Protein AF-A0A4R1QRU7-F1 (afdb_monomer_lite)

pLDDT: mean 74.99, std 8.62, range [54.34, 85.88]

Secondary structure (DSSP, 8-state):
-HHHHHHHHHT-SSHHHHHHHHHHHHHHHHHHS-HHHHHHHHHHHHTSHHHHHHHHHHHHHHHHHHHHHHHHHHHHHTTTS-HHHHHHHH---HHHHHHHHHHTT-

Foldseek 3Di:
DLVVVLVVLVPDPPLVSSLVSLVVSLVCCVVPHDPVVSVVSVVVVVVDPSVVVVVVVVVVVVVVVLLVVLLVQLLVCVVPDDLVVSCVVSVHDSVVSVVSCVVVVD

Radius of gyration: 21.66 Å; chains: 1; bounding box: 32×30×58 Å

Structure (mmCIF, N/CA/C/O backbone):
data_AF-A0A4R1QRU7-F1
#
_entry.id   AF-A0A4R1QRU7-F1
#
loop_
_atom_site.group_PDB
_atom_site.id
_atom_site.type_symbol
_atom_site.label_atom_id
_atom_site.label_alt_id
_atom_site.label_comp_id
_atom_site.label_asym_id
_atom_site.label_entity_id
_atom_site.label_seq_id
_atom_site.pdbx_PDB_ins_code
_atom_site.Cartn_x
_atom_site.Cartn_y
_atom_site.Cartn_z
_atom_site.occupancy
_atom_site.B_iso_or_equiv
_atom_site.auth_seq_id
_atom_site.auth_comp_id
_atom_site.auth_asym_id
_atom_site.auth_atom_id
_atom_site.pdbx_PDB_model_num
ATOM 1 N N . MET A 1 1 ? -13.720 5.032 26.652 1.00 72.88 1 MET A N 1
ATOM 2 C CA . MET A 1 1 ? -14.613 4.146 25.861 1.00 72.88 1 MET A CA 1
ATOM 3 C C . MET A 1 1 ? -13.876 3.621 24.640 1.00 72.88 1 MET A C 1
ATOM 5 O O . MET A 1 1 ? -13.772 2.415 24.502 1.00 72.88 1 MET A O 1
ATOM 9 N N . ILE A 1 2 ? -13.291 4.503 23.828 1.00 73.12 2 ILE A N 1
ATOM 10 C CA . ILE A 1 2 ? -12.568 4.130 22.604 1.00 73.12 2 ILE A CA 1
ATOM 11 C C . ILE A 1 2 ? -11.309 3.310 22.850 1.00 73.12 2 ILE A C 1
ATOM 13 O O . ILE A 1 2 ? -11.075 2.374 22.102 1.00 73.12 2 ILE A O 1
ATOM 17 N N . GLU A 1 3 ? -10.552 3.577 23.915 1.00 72.56 3 GLU A N 1
ATOM 18 C CA . GLU A 1 3 ? -9.432 2.705 24.312 1.00 72.56 3 GLU A CA 1
ATOM 19 C C . GLU A 1 3 ? -9.854 1.245 24.448 1.00 72.56 3 GLU A C 1
ATOM 21 O O . GLU A 1 3 ? -9.254 0.380 23.824 1.00 72.56 3 GLU A O 1
ATOM 26 N N . LYS A 1 4 ? -10.952 0.982 25.168 1.00 80.19 4 LYS A N 1
ATOM 27 C CA . LYS A 1 4 ? -11.500 -0.372 25.314 1.00 80.19 4 LYS A CA 1
ATOM 28 C C . LYS A 1 4 ? -11.959 -0.948 23.976 1.00 80.19 4 LYS A C 1
ATOM 30 O O . LYS A 1 4 ? -11.773 -2.130 23.727 1.00 80.19 4 LYS A O 1
ATOM 35 N N . THR A 1 5 ? -12.542 -0.129 23.101 1.00 81.50 5 THR A N 1
ATOM 36 C CA . THR A 1 5 ? -12.933 -0.559 21.749 1.00 81.50 5 THR A CA 1
ATOM 37 C C . THR A 1 5 ? -11.715 -0.946 20.908 1.00 81.50 5 THR A C 1
ATOM 39 O O . THR A 1 5 ? -11.754 -1.940 20.190 1.00 81.50 5 THR A O 1
ATOM 42 N N . ILE A 1 6 ? -10.622 -0.192 21.021 1.00 76.12 6 ILE A N 1
ATOM 43 C CA . ILE A 1 6 ? -9.355 -0.474 20.343 1.00 76.12 6 ILE A CA 1
ATOM 44 C C . ILE A 1 6 ? -8.701 -1.729 20.928 1.00 76.12 6 ILE A C 1
ATOM 46 O O . ILE A 1 6 ? -8.215 -2.556 20.167 1.00 76.12 6 ILE A O 1
ATOM 50 N N . GLU A 1 7 ? -8.704 -1.906 22.251 1.00 80.19 7 GLU A N 1
ATOM 51 C CA . GLU A 1 7 ? -8.225 -3.133 22.903 1.00 80.19 7 GLU A CA 1
ATOM 52 C C . GLU A 1 7 ? -9.010 -4.360 22.439 1.00 80.19 7 GLU A C 1
ATOM 54 O O . GLU A 1 7 ? -8.410 -5.357 22.060 1.00 80.19 7 GLU A O 1
ATOM 59 N N . LEU A 1 8 ? -10.337 -4.267 22.353 1.00 85.56 8 LEU A N 1
ATOM 60 C CA . LEU A 1 8 ? -11.167 -5.351 21.823 1.00 85.56 8 LEU A CA 1
ATOM 61 C C . LEU A 1 8 ? -10.883 -5.632 20.342 1.00 85.56 8 LEU A C 1
ATOM 63 O O . LEU A 1 8 ? -10.839 -6.788 19.933 1.00 85.56 8 LEU A O 1
ATOM 67 N N . ALA A 1 9 ? -10.646 -4.596 19.535 1.00 83.38 9 ALA A N 1
ATOM 68 C CA . ALA A 1 9 ? -10.259 -4.775 18.138 1.00 83.38 9 ALA A CA 1
ATOM 69 C C . ALA A 1 9 ? -8.888 -5.472 17.999 1.00 83.38 9 ALA A C 1
ATOM 71 O O . ALA A 1 9 ? -8.671 -6.216 17.043 1.00 83.38 9 ALA A O 1
ATOM 72 N N . LYS A 1 10 ? -7.977 -5.299 18.970 1.00 75.38 10 LYS A N 1
ATOM 73 C CA . LYS A 1 10 ? -6.672 -5.987 18.998 1.00 75.38 10 LYS A CA 1
ATOM 74 C C . LYS A 1 10 ? -6.773 -7.499 19.240 1.00 75.38 10 LYS A C 1
ATOM 76 O O . LYS A 1 10 ? -5.853 -8.222 18.878 1.00 75.38 10 LYS A O 1
ATOM 81 N N . GLU A 1 11 ? -7.887 -7.982 19.782 1.00 85.00 11 GLU A N 1
ATOM 82 C CA . GLU A 1 11 ? -8.134 -9.418 19.989 1.00 85.00 11 GLU A CA 1
ATOM 83 C C . GLU A 1 11 ? -8.637 -10.133 18.717 1.00 85.00 11 GLU A C 1
ATOM 85 O O . GLU A 1 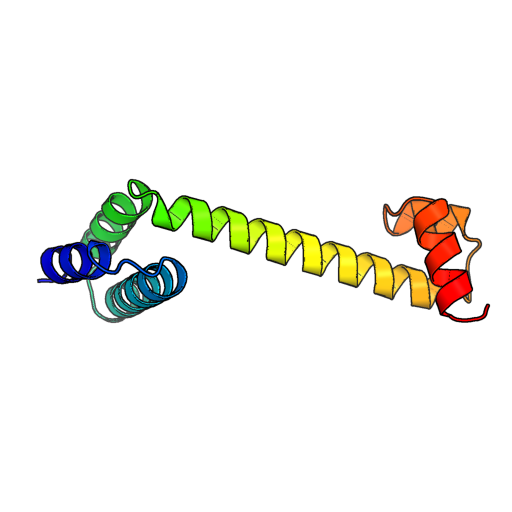11 ? -8.734 -11.364 18.677 1.00 85.00 11 GLU A O 1
ATOM 90 N N . ILE A 1 12 ? -8.964 -9.385 17.654 1.00 84.69 12 ILE A N 1
ATOM 91 C CA . ILE A 1 12 ? -9.352 -9.958 16.359 1.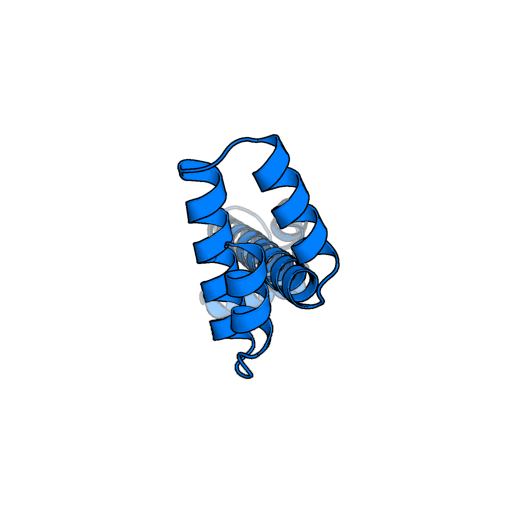00 84.69 12 ILE A CA 1
ATOM 92 C C . ILE A 1 12 ? -8.135 -10.664 15.746 1.00 84.69 12 ILE A C 1
ATOM 94 O O . ILE A 1 12 ? -7.116 -10.038 15.480 1.00 84.69 12 ILE A O 1
ATOM 98 N N . ARG A 1 13 ? -8.254 -11.978 15.513 1.00 75.94 13 ARG A N 1
ATOM 99 C CA . ARG A 1 13 ? -7.155 -12.810 14.984 1.00 75.94 13 ARG A CA 1
ATOM 100 C C . ARG A 1 13 ? -6.895 -12.606 13.496 1.00 75.94 13 ARG A C 1
ATOM 102 O O . ARG A 1 13 ? -5.767 -12.774 13.055 1.00 75.94 13 ARG A O 1
ATOM 109 N N . ASP A 1 14 ? -7.950 -12.332 12.733 1.00 83.88 14 ASP A N 1
ATOM 110 C CA . ASP A 1 14 ? -7.839 -12.066 11.303 1.00 83.88 14 ASP A CA 1
ATOM 111 C C . ASP A 1 14 ? -7.267 -10.662 11.099 1.00 83.88 14 ASP A C 1
ATOM 113 O O . ASP A 1 14 ? -7.936 -9.668 11.391 1.00 83.88 14 ASP A O 1
ATOM 117 N N . GLU A 1 15 ? -6.018 -10.587 10.642 1.00 71.31 15 GLU A N 1
ATOM 118 C CA . GLU A 1 15 ? -5.285 -9.325 10.505 1.00 71.31 15 GLU A CA 1
ATOM 119 C C . GLU A 1 15 ? -5.983 -8.321 9.563 1.00 71.31 15 GLU A C 1
ATOM 121 O O . GLU A 1 15 ? -6.116 -7.156 9.956 1.00 71.31 15 GLU A O 1
ATOM 126 N N . PRO A 1 16 ? -6.517 -8.717 8.386 1.00 75.44 16 PRO A N 1
ATOM 127 C CA . PRO A 1 16 ? -7.264 -7.801 7.521 1.00 75.44 16 PRO A CA 1
ATOM 128 C C . PRO A 1 16 ? -8.515 -7.221 8.196 1.00 75.44 16 PRO A C 1
ATOM 130 O O . PRO A 1 16 ? -8.760 -6.012 8.144 1.00 75.44 16 PRO A O 1
ATOM 133 N N . THR A 1 17 ? -9.300 -8.057 8.879 1.00 80.00 17 THR A N 1
ATOM 134 C CA . THR A 1 17 ? -10.506 -7.614 9.595 1.00 80.00 17 THR A CA 1
ATOM 135 C C . THR A 1 17 ? -10.151 -6.722 10.779 1.00 80.00 17 THR A C 1
ATOM 137 O O . THR A 1 17 ? -10.782 -5.683 10.985 1.00 80.00 17 THR A O 1
ATOM 140 N N . GLN A 1 18 ? -9.121 -7.090 11.542 1.00 80.00 18 GLN A N 1
ATOM 141 C CA . GLN A 1 18 ? -8.597 -6.286 12.643 1.00 80.00 18 GLN A CA 1
ATOM 142 C C . GLN A 1 18 ? -8.235 -4.878 12.167 1.00 80.00 18 GLN A C 1
ATOM 144 O O . GLN A 1 18 ? -8.639 -3.880 12.771 1.00 80.00 18 GLN A O 1
ATOM 149 N N . LEU A 1 19 ? -7.504 -4.802 11.058 1.00 72.75 19 LEU A N 1
ATOM 150 C CA . LEU A 1 19 ? -7.071 -3.552 10.461 1.00 72.75 19 LEU A CA 1
ATOM 151 C C . LEU A 1 19 ? -8.257 -2.701 9.995 1.00 72.75 19 LEU A C 1
ATOM 153 O O . LEU A 1 19 ? -8.319 -1.508 10.301 1.00 72.75 19 LEU A O 1
ATOM 157 N N . HIS A 1 20 ? -9.233 -3.316 9.326 1.00 78.81 20 HIS A N 1
ATOM 158 C CA . HIS A 1 20 ? -10.432 -2.630 8.847 1.00 78.81 20 HIS A CA 1
ATOM 159 C C . HIS A 1 20 ? -11.259 -2.031 9.996 1.00 78.81 20 HIS A C 1
ATOM 161 O O . HIS A 1 20 ? -11.688 -0.876 9.931 1.00 78.81 20 HIS A O 1
ATOM 167 N N . VAL A 1 21 ? -11.436 -2.783 11.086 1.00 84.38 21 VAL A N 1
ATOM 168 C CA . VAL A 1 21 ? -12.159 -2.318 12.279 1.00 84.38 21 VAL A CA 1
ATOM 169 C C . VAL A 1 21 ? -11.424 -1.152 12.945 1.00 84.38 21 VAL A C 1
ATOM 171 O O . VAL A 1 21 ? -12.048 -0.139 13.267 1.00 84.38 21 VAL A O 1
ATOM 174 N N . ILE A 1 22 ? -10.099 -1.239 13.100 1.00 79.06 22 ILE A N 1
ATOM 175 C CA . ILE A 1 22 ? -9.286 -0.158 13.680 1.00 79.06 22 ILE A CA 1
ATOM 176 C C . ILE A 1 22 ? -9.346 1.110 12.811 1.00 79.06 22 ILE A C 1
ATOM 178 O O . ILE A 1 22 ? -9.508 2.211 13.345 1.00 79.06 22 ILE A O 1
ATOM 182 N N . ALA A 1 23 ? -9.293 0.977 11.483 1.00 76.94 23 ALA A N 1
ATOM 183 C CA . ALA A 1 23 ? -9.445 2.095 10.550 1.00 76.94 23 ALA A CA 1
ATOM 184 C C . ALA A 1 23 ? -10.838 2.748 10.635 1.00 76.94 23 ALA A C 1
ATOM 186 O O . ALA A 1 23 ? -10.959 3.978 10.595 1.00 76.94 23 ALA A O 1
ATOM 187 N N . GLY A 1 24 ? -11.891 1.945 10.815 1.00 80.50 24 GLY A N 1
ATOM 188 C CA . GLY A 1 24 ? -13.251 2.432 11.049 1.00 80.50 24 GLY A CA 1
ATOM 189 C C . GLY A 1 24 ? -13.375 3.222 12.354 1.00 80.50 24 GLY A C 1
ATOM 190 O O . GLY A 1 24 ? -13.930 4.322 12.357 1.00 80.50 24 GLY A O 1
ATOM 191 N N . ILE A 1 25 ? -12.789 2.716 13.446 1.00 80.38 25 ILE A N 1
ATOM 192 C CA . ILE A 1 25 ? -12.751 3.405 14.748 1.00 80.38 25 ILE A CA 1
ATOM 193 C C . ILE A 1 25 ? -12.014 4.743 14.630 1.00 80.38 25 ILE A C 1
ATOM 195 O O . ILE A 1 25 ? -12.499 5.755 15.136 1.00 80.38 25 ILE A O 1
ATOM 199 N N . LEU A 1 26 ? -10.874 4.776 13.934 1.00 73.12 26 LEU A N 1
ATOM 200 C CA . LEU A 1 26 ? -10.118 6.005 13.679 1.00 73.12 26 LEU A CA 1
ATOM 201 C C . LEU A 1 26 ? -10.935 7.026 12.888 1.00 73.12 26 LEU A C 1
ATOM 203 O O . LEU A 1 26 ? -11.010 8.185 13.281 1.00 73.12 26 LEU A O 1
ATOM 207 N N . THR A 1 27 ? -11.577 6.587 11.806 1.00 78.19 27 THR A N 1
ATOM 208 C CA . THR A 1 27 ? -12.394 7.451 10.943 1.00 78.19 27 THR A CA 1
ATOM 209 C C . THR A 1 27 ? -13.594 8.027 11.695 1.00 78.19 27 THR A C 1
ATOM 211 O O . THR A 1 27 ? -13.954 9.187 11.503 1.00 78.19 27 THR A O 1
ATOM 214 N N . ALA A 1 28 ? 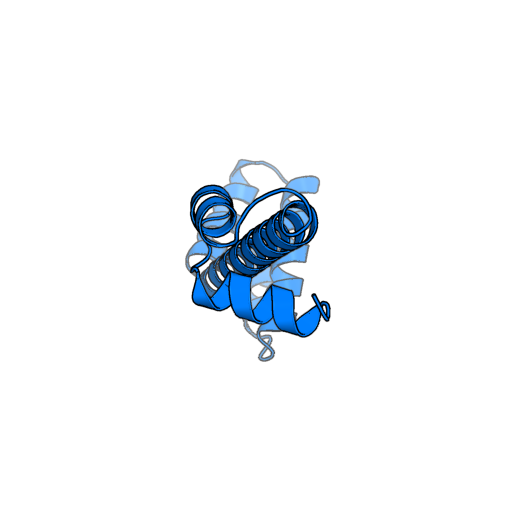-14.210 7.235 12.574 1.00 77.50 28 ALA A N 1
ATOM 215 C CA . ALA A 1 28 ? -15.263 7.716 13.460 1.00 77.50 28 ALA A CA 1
ATOM 216 C C . ALA A 1 28 ? -14.709 8.706 14.499 1.00 77.50 28 ALA A C 1
ATOM 218 O O . ALA A 1 28 ? -15.293 9.762 14.715 1.00 77.50 28 ALA A O 1
ATOM 219 N N . THR A 1 29 ? -13.555 8.411 15.099 1.00 72.75 29 THR A N 1
ATOM 220 C CA . THR A 1 29 ? -12.907 9.298 16.081 1.00 72.75 29 THR A CA 1
ATOM 221 C C . THR A 1 29 ? -12.577 10.661 15.464 1.00 72.75 29 THR A C 1
ATOM 223 O O . THR A 1 29 ? -12.892 11.680 16.061 1.00 72.75 29 THR A O 1
ATOM 226 N N . ASP A 1 30 ? -12.033 10.690 14.245 1.00 68.00 30 ASP A N 1
ATOM 227 C CA . ASP A 1 30 ? -11.682 11.918 13.512 1.00 68.00 30 ASP A CA 1
ATOM 228 C C . ASP A 1 30 ? -12.908 12.802 13.204 1.00 68.00 30 ASP A C 1
ATOM 230 O O . ASP A 1 30 ? -12.806 14.023 13.172 1.00 68.00 30 ASP A O 1
ATOM 234 N N . LYS A 1 31 ? -14.092 12.195 13.025 1.00 70.50 31 LYS A N 1
ATOM 235 C CA . LYS A 1 31 ? -15.344 12.915 12.728 1.00 70.50 31 LYS A CA 1
ATOM 236 C C . LYS A 1 31 ? -16.149 13.330 13.960 1.00 70.50 31 LYS A C 1
ATOM 238 O O . LYS A 1 31 ? -16.934 14.269 13.863 1.00 70.50 31 LYS A O 1
ATOM 243 N N . PHE A 1 32 ? -16.019 12.613 15.076 1.00 65.62 32 PHE A N 1
ATOM 244 C CA . PHE A 1 32 ? -16.902 12.771 16.238 1.00 65.62 32 PHE A CA 1
ATOM 245 C C . PHE A 1 32 ? -16.187 13.233 17.517 1.00 65.62 32 PHE A C 1
ATOM 247 O O . PHE A 1 32 ? -16.868 13.464 18.515 1.00 65.62 32 PHE A O 1
ATOM 254 N N . ILE A 1 33 ? -14.852 13.355 17.531 1.00 61.66 33 ILE A N 1
ATOM 255 C CA . ILE A 1 33 ? -14.077 13.600 18.760 1.00 61.66 33 ILE A CA 1
ATOM 256 C C . ILE A 1 33 ? -13.037 14.711 18.591 1.00 61.66 33 ILE A C 1
ATOM 258 O O . ILE A 1 33 ? -12.509 14.939 17.509 1.00 61.66 33 ILE A O 1
ATOM 262 N N . ASP A 1 34 ? -12.767 15.389 19.707 1.00 70.50 34 ASP A N 1
ATOM 263 C CA . ASP A 1 34 ? -11.698 16.365 19.911 1.00 70.50 34 ASP A CA 1
ATOM 264 C C . ASP A 1 34 ? -10.313 15.903 19.394 1.00 70.50 34 ASP A C 1
ATOM 266 O O . ASP A 1 34 ? -9.919 14.732 19.470 1.00 70.50 34 ASP A O 1
ATOM 270 N N . GLU A 1 35 ? -9.559 16.878 18.886 1.00 69.00 35 GLU A N 1
ATOM 271 C CA . GLU A 1 35 ? -8.280 16.710 18.194 1.00 69.00 35 GLU A CA 1
ATOM 272 C C . GLU A 1 35 ? -7.164 16.143 19.097 1.00 69.00 35 GLU A C 1
ATOM 274 O O . GLU A 1 35 ? -6.288 15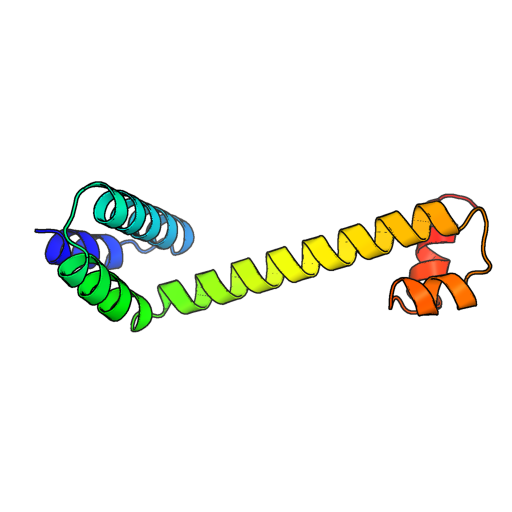.402 18.632 1.00 69.00 35 GLU A O 1
ATOM 279 N N . GLU A 1 36 ? -7.199 16.433 20.401 1.00 68.31 36 GLU A N 1
ATOM 280 C CA . GLU A 1 36 ? -6.236 15.928 21.383 1.00 68.31 36 GLU A CA 1
ATOM 281 C C . GLU A 1 36 ? -6.441 14.429 21.637 1.00 68.31 36 GLU A C 1
ATOM 283 O O . GLU A 1 36 ? -5.479 13.655 21.715 1.00 68.31 36 GLU A O 1
ATOM 288 N N . TYR A 1 37 ? -7.696 13.983 21.704 1.00 67.25 37 TYR A N 1
ATOM 289 C CA . TYR A 1 37 ? -8.008 12.564 21.864 1.00 67.25 37 TYR A CA 1
ATOM 290 C C . TYR A 1 37 ? -7.731 11.772 20.576 1.00 67.25 37 TYR A C 1
ATOM 292 O O . TYR A 1 37 ? -7.188 10.666 20.635 1.00 67.25 37 TYR A O 1
ATOM 300 N N . ALA A 1 38 ? -7.990 12.359 19.401 1.00 68.12 38 ALA A N 1
ATOM 301 C CA . ALA A 1 38 ? -7.611 11.768 18.117 1.00 68.12 38 ALA A CA 1
ATOM 302 C C . ALA A 1 38 ? -6.088 11.554 17.998 1.00 68.12 38 ALA A C 1
ATOM 304 O O . ALA A 1 38 ? -5.647 10.532 17.461 1.00 68.12 38 ALA A O 1
ATOM 305 N N . LYS A 1 39 ? -5.269 12.470 18.539 1.00 73.19 39 LYS A N 1
ATOM 306 C CA . LYS A 1 39 ? -3.806 12.300 18.620 1.00 73.19 39 LYS A CA 1
ATOM 307 C C . LYS A 1 39 ? -3.400 11.117 19.499 1.00 73.19 39 LYS A C 1
ATOM 309 O O . LYS A 1 39 ? -2.624 10.285 19.035 1.00 73.19 39 LYS A O 1
ATOM 314 N N . LYS A 1 40 ? -3.960 10.989 20.708 1.00 71.75 40 LYS A N 1
ATOM 315 C CA . LYS A 1 40 ? -3.669 9.860 21.621 1.00 71.75 40 LYS A CA 1
ATOM 316 C C . LYS A 1 40 ? -4.028 8.514 20.990 1.00 71.75 40 LYS A C 1
ATOM 318 O O . LYS A 1 40 ? -3.238 7.573 21.021 1.00 71.75 40 LYS A O 1
ATOM 323 N N . VAL A 1 41 ? -5.180 8.451 20.324 1.00 69.31 41 VAL A N 1
ATOM 324 C CA . VAL A 1 41 ? -5.625 7.265 19.581 1.00 69.31 41 VAL A CA 1
ATOM 325 C C . VAL A 1 41 ? -4.668 6.932 18.427 1.00 69.31 41 VAL A C 1
ATOM 327 O O . VAL A 1 41 ? -4.254 5.778 18.290 1.00 69.31 41 VAL A O 1
ATOM 330 N N . LYS A 1 42 ? -4.247 7.930 17.635 1.00 69.88 42 LYS A N 1
ATOM 331 C CA . LYS A 1 42 ? -3.246 7.753 16.567 1.00 69.88 42 LYS A CA 1
ATOM 332 C C . LYS A 1 42 ? -1.900 7.259 17.115 1.00 69.88 42 LYS A C 1
ATOM 334 O O . LYS A 1 42 ? -1.288 6.396 16.490 1.00 69.88 42 LYS A O 1
ATOM 339 N N . GLU A 1 43 ? -1.443 7.749 18.266 1.00 72.94 43 GLU A N 1
ATOM 340 C CA . GLU A 1 43 ? -0.191 7.302 18.898 1.00 72.94 43 GLU A CA 1
ATOM 341 C C . GLU A 1 43 ? -0.264 5.860 19.419 1.00 72.94 43 GLU A C 1
ATOM 343 O O . GLU A 1 43 ? 0.622 5.055 19.118 1.00 72.94 43 GLU A O 1
ATOM 348 N N . TRP A 1 44 ? -1.337 5.487 20.124 1.00 66.81 44 TRP A N 1
ATOM 349 C CA . TRP A 1 44 ? -1.534 4.107 20.587 1.00 66.81 44 TRP A CA 1
ATOM 350 C C . TRP A 1 44 ? -1.595 3.099 19.446 1.00 66.81 44 TRP A C 1
ATOM 352 O O . TRP A 1 44 ? -1.098 1.979 19.580 1.00 66.81 44 TRP A O 1
ATOM 362 N N . ILE A 1 45 ? -2.193 3.497 18.326 1.00 63.69 45 ILE A N 1
ATOM 363 C CA . ILE A 1 45 ? -2.335 2.648 17.147 1.00 63.69 45 ILE A CA 1
ATOM 364 C C . ILE A 1 45 ? -1.017 2.583 16.350 1.00 63.69 45 ILE A C 1
ATOM 366 O O . ILE A 1 45 ? -0.624 1.497 15.923 1.00 63.69 45 ILE A O 1
ATOM 370 N N . LYS A 1 46 ? -0.252 3.681 16.236 1.00 64.12 46 LYS A N 1
ATOM 371 C CA . LYS A 1 46 ? 1.097 3.679 15.625 1.00 64.12 46 LYS A CA 1
ATOM 372 C C . LYS A 1 46 ? 2.086 2.741 16.320 1.00 64.12 46 LYS A C 1
ATOM 374 O O . LYS A 1 46 ? 2.964 2.185 15.666 1.00 64.12 46 LYS A O 1
ATOM 379 N N . MET A 1 47 ? 1.958 2.551 17.633 1.00 59.97 47 MET A N 1
ATOM 380 C CA . MET A 1 47 ? 2.805 1.609 18.375 1.00 59.97 47 MET A CA 1
ATOM 381 C C . MET A 1 47 ? 2.442 0.137 18.123 1.00 59.97 47 MET A C 1
ATOM 383 O O . MET A 1 47 ? 3.241 -0.747 18.430 1.00 59.97 47 MET A O 1
ATOM 387 N N . THR A 1 48 ? 1.272 -0.151 17.544 1.00 61.38 48 THR A N 1
ATOM 388 C CA . THR A 1 48 ? 0.864 -1.524 17.219 1.00 61.38 48 THR A CA 1
ATOM 389 C C . THR A 1 48 ? 1.294 -1.957 15.817 1.00 61.38 48 THR A C 1
ATOM 391 O O . THR A 1 48 ? 1.192 -1.193 14.860 1.00 61.38 48 THR A O 1
ATOM 394 N N . LYS A 1 49 ? 1.751 -3.217 15.685 1.00 54.41 49 LYS A N 1
ATOM 395 C CA . LYS A 1 49 ? 2.206 -3.849 14.423 1.00 54.41 49 LYS A CA 1
ATOM 396 C C . LYS A 1 49 ? 1.224 -3.689 13.248 1.00 54.41 49 LYS A C 1
ATOM 398 O O . LYS A 1 49 ? 1.661 -3.676 12.105 1.00 54.41 49 LYS A O 1
ATOM 403 N N . VAL A 1 50 ? -0.060 -3.498 13.542 1.00 56.44 50 VAL A N 1
ATOM 404 C CA . VAL A 1 50 ? -1.162 -3.323 12.585 1.00 56.44 50 VAL A CA 1
ATOM 405 C C . VAL A 1 50 ? -0.977 -2.114 11.653 1.00 56.44 50 VAL A C 1
ATOM 407 O O . VAL A 1 50 ? -1.225 -2.230 10.459 1.00 56.44 50 VAL A O 1
ATOM 410 N N . ILE A 1 51 ? -0.475 -0.969 12.139 1.00 54.34 51 ILE A N 1
ATOM 411 C CA . ILE A 1 51 ? -0.220 0.201 11.265 1.00 54.34 51 ILE A CA 1
ATOM 412 C C . ILE A 1 51 ? 0.956 -0.040 10.320 1.00 54.34 51 ILE A C 1
ATOM 414 O O . ILE A 1 51 ? 0.936 0.453 9.199 1.00 54.34 51 ILE A O 1
ATOM 418 N N . ARG A 1 52 ? 1.973 -0.801 10.746 1.00 58.75 52 ARG A N 1
ATOM 419 C CA . ARG A 1 52 ? 3.138 -1.089 9.892 1.00 58.75 52 ARG A CA 1
ATOM 420 C C . ARG A 1 52 ? 2.739 -1.921 8.678 1.00 58.75 52 ARG A C 1
ATOM 422 O O . ARG A 1 52 ? 3.214 -1.643 7.586 1.00 58.75 52 ARG A O 1
ATOM 429 N N . LEU A 1 53 ? 1.837 -2.884 8.870 1.00 58.53 53 LEU A N 1
ATOM 430 C CA . LEU A 1 53 ? 1.252 -3.654 7.773 1.00 58.53 53 LEU A CA 1
ATOM 431 C C . LEU A 1 53 ? 0.409 -2.755 6.853 1.00 58.53 53 LEU A C 1
ATOM 433 O O . LEU A 1 53 ? 0.553 -2.841 5.642 1.00 58.53 53 LEU A O 1
ATOM 437 N N . PHE A 1 54 ? -0.372 -1.813 7.400 1.00 56.97 54 PHE A N 1
ATOM 438 C CA . PHE A 1 54 ? -1.123 -0.843 6.585 1.00 56.97 54 PHE A CA 1
ATOM 439 C C . PHE A 1 54 ? -0.220 0.097 5.775 1.00 56.97 54 PHE A C 1
ATOM 441 O O . PHE A 1 54 ? -0.523 0.419 4.629 1.00 56.97 54 PHE A O 1
ATOM 448 N N . GLU A 1 55 ? 0.888 0.565 6.353 1.00 59.84 55 GLU A N 1
ATOM 449 C CA . GLU A 1 55 ? 1.879 1.355 5.616 1.00 59.84 55 GLU A CA 1
ATOM 450 C C . GLU A 1 55 ? 2.525 0.532 4.501 1.00 59.84 55 GLU A C 1
ATOM 452 O O . GLU A 1 55 ? 2.655 1.048 3.394 1.00 59.84 55 GLU A O 1
ATOM 457 N N . GLN A 1 56 ? 2.845 -0.741 4.755 1.00 60.06 56 GLN A N 1
ATOM 458 C CA . GLN A 1 56 ? 3.376 -1.651 3.740 1.00 60.06 56 GLN A CA 1
ATOM 459 C C . GLN A 1 56 ? 2.377 -1.907 2.608 1.00 60.06 56 GLN A C 1
ATOM 461 O O . GLN A 1 56 ? 2.734 -1.700 1.452 1.00 60.06 56 GLN A O 1
ATOM 466 N N . GLU A 1 57 ? 1.122 -2.252 2.911 1.00 58.88 57 GLU A N 1
ATOM 467 C CA . GLU A 1 57 ? 0.087 -2.452 1.885 1.00 58.88 57 GLU A CA 1
ATOM 468 C C . GLU A 1 57 ? -0.173 -1.173 1.082 1.00 58.88 57 GLU A C 1
ATOM 470 O O . GLU A 1 57 ? -0.332 -1.219 -0.138 1.00 58.88 57 GLU A O 1
ATOM 475 N N . LYS A 1 58 ? -0.181 -0.001 1.732 1.00 64.50 58 LYS A N 1
ATOM 476 C CA . LYS A 1 58 ? -0.348 1.272 1.021 1.00 64.50 58 LYS A CA 1
ATOM 477 C C . LYS A 1 58 ? 0.852 1.572 0.126 1.00 64.50 58 LYS A C 1
ATOM 479 O O . LYS A 1 58 ? 0.677 2.111 -0.963 1.00 64.50 58 LYS A O 1
ATOM 484 N N . GLU A 1 59 ? 2.064 1.263 0.574 1.00 63.44 59 GLU A N 1
ATOM 485 C CA . GLU A 1 59 ? 3.277 1.467 -0.214 1.00 63.44 59 GLU A CA 1
ATOM 486 C C . GLU A 1 59 ? 3.355 0.496 -1.400 1.00 63.44 59 GLU A C 1
ATOM 488 O O . GLU A 1 59 ? 3.729 0.909 -2.497 1.00 63.44 59 GLU A O 1
ATOM 493 N N . GLU A 1 60 ? 2.936 -0.757 -1.223 1.00 67.56 60 GLU A N 1
ATOM 494 C CA . GLU A 1 60 ? 2.794 -1.734 -2.307 1.00 67.56 60 GLU A CA 1
ATOM 495 C C . GLU A 1 60 ? 1.713 -1.312 -3.304 1.00 67.56 60 GLU A C 1
ATOM 497 O O . GLU A 1 60 ? 1.986 -1.266 -4.499 1.00 67.56 60 GLU A O 1
ATOM 502 N N . ALA A 1 61 ? 0.538 -0.879 -2.840 1.00 65.19 61 ALA A N 1
ATOM 503 C CA . ALA A 1 61 ? -0.527 -0.390 -3.715 1.00 65.19 61 ALA A CA 1
ATOM 504 C C . ALA A 1 61 ? -0.115 0.864 -4.507 1.00 65.19 61 ALA A C 1
ATOM 506 O O . ALA A 1 61 ? -0.475 1.011 -5.676 1.00 65.19 61 ALA A O 1
ATOM 507 N N . VAL A 1 62 ? 0.659 1.770 -3.898 1.00 72.69 62 VAL A N 1
ATOM 508 C CA . VAL A 1 62 ? 1.217 2.938 -4.596 1.00 72.69 62 VAL A CA 1
ATOM 509 C C . VAL A 1 62 ? 2.253 2.505 -5.632 1.00 72.69 62 VAL A C 1
ATOM 511 O O . VAL A 1 62 ? 2.190 2.983 -6.762 1.00 72.69 62 VAL A O 1
ATOM 514 N N . LYS A 1 63 ? 3.156 1.574 -5.298 1.00 74.06 63 LYS A N 1
ATOM 515 C CA . LYS A 1 63 ? 4.139 1.028 -6.250 1.00 74.06 63 LYS A CA 1
ATOM 516 C C . LYS A 1 63 ? 3.464 0.315 -7.419 1.00 74.06 63 LYS A C 1
ATOM 518 O O . LYS A 1 63 ? 3.854 0.536 -8.562 1.00 74.06 63 LYS A O 1
ATOM 523 N N . GLU A 1 64 ? 2.433 -0.482 -7.155 1.00 74.69 64 GLU A N 1
ATOM 524 C CA . GLU A 1 64 ? 1.638 -1.166 -8.177 1.00 74.69 64 GLU A CA 1
ATOM 525 C C . GLU A 1 64 ? 0.940 -0.145 -9.086 1.00 74.69 64 GLU A C 1
ATOM 527 O O . GLU A 1 64 ? 1.026 -0.232 -10.308 1.00 74.69 64 GLU A O 1
ATOM 532 N N . ALA A 1 65 ? 0.325 0.893 -8.510 1.00 74.69 65 ALA A N 1
ATOM 533 C CA . ALA A 1 65 ? -0.340 1.947 -9.271 1.00 74.69 65 ALA A CA 1
ATOM 534 C C . ALA A 1 65 ? 0.639 2.785 -10.113 1.00 74.69 65 ALA A C 1
ATOM 536 O O . ALA A 1 65 ? 0.330 3.143 -11.252 1.00 74.69 65 ALA A O 1
ATOM 537 N N . GLU A 1 66 ? 1.821 3.107 -9.584 1.00 79.75 66 GLU A N 1
ATOM 538 C CA . GLU A 1 66 ? 2.878 3.794 -10.332 1.00 79.75 66 GLU A CA 1
ATOM 539 C C . GLU A 1 66 ? 3.409 2.929 -11.475 1.00 79.75 66 GLU A C 1
ATOM 541 O O . GLU A 1 66 ? 3.555 3.418 -12.599 1.00 79.75 66 GLU A O 1
ATOM 546 N N . LYS A 1 67 ? 3.627 1.634 -11.220 1.00 79.69 67 LYS A N 1
ATOM 547 C CA . LYS A 1 67 ? 4.044 0.670 -12.240 1.00 79.69 67 LYS A CA 1
ATOM 548 C C . LYS A 1 67 ? 2.982 0.528 -13.329 1.00 79.69 67 LYS A C 1
ATOM 550 O O . LYS A 1 67 ? 3.318 0.582 -14.509 1.00 79.69 67 LYS A O 1
ATOM 555 N N . GLN A 1 68 ? 1.706 0.449 -12.960 1.00 81.19 68 GLN A N 1
ATOM 556 C CA . GLN A 1 68 ? 0.603 0.352 -13.912 1.00 81.19 68 GLN A CA 1
ATOM 557 C C . GLN A 1 68 ? 0.505 1.596 -14.803 1.00 81.19 68 GLN A C 1
ATOM 559 O O . GLN A 1 68 ? 0.356 1.472 -16.018 1.00 81.19 68 GLN A O 1
ATOM 564 N N . LYS A 1 69 ? 0.681 2.795 -14.230 1.00 82.00 69 LYS A N 1
ATOM 565 C CA . LYS A 1 69 ? 0.756 4.044 -15.006 1.00 82.00 69 LYS A CA 1
ATOM 566 C C . LYS A 1 69 ? 1.960 4.065 -15.944 1.00 82.00 69 LYS A C 1
ATOM 568 O O . LYS A 1 69 ? 1.830 4.488 -17.089 1.00 82.00 69 LYS A O 1
ATOM 573 N N . ALA A 1 70 ? 3.128 3.612 -15.489 1.00 82.69 70 ALA A N 1
ATOM 574 C CA . ALA A 1 70 ? 4.322 3.531 -16.328 1.00 82.69 70 ALA A CA 1
ATOM 575 C C . ALA A 1 70 ? 4.121 2.568 -17.510 1.00 82.69 70 ALA A C 1
ATOM 577 O O . ALA A 1 70 ? 4.518 2.886 -18.632 1.00 82.69 70 ALA A O 1
ATOM 578 N N . ILE A 1 71 ? 3.456 1.433 -17.272 1.00 83.62 71 ILE A N 1
ATOM 579 C CA . ILE A 1 71 ? 3.071 0.468 -18.306 1.00 83.62 71 ILE A CA 1
ATOM 580 C C . ILE A 1 71 ? 2.094 1.109 -19.294 1.00 83.62 71 ILE A C 1
ATOM 582 O O . ILE A 1 71 ? 2.308 1.022 -20.497 1.00 83.62 71 ILE A O 1
ATOM 586 N N . GLU A 1 72 ? 1.051 1.786 -18.822 1.00 84.25 72 GLU A N 1
ATOM 587 C CA . GLU A 1 72 ? 0.059 2.435 -19.687 1.00 84.25 72 GLU A CA 1
ATOM 588 C C . GLU A 1 72 ? 0.687 3.522 -20.575 1.00 84.25 72 GLU A C 1
ATOM 590 O O . GLU A 1 72 ? 0.443 3.573 -21.782 1.00 84.25 72 GLU A O 1
ATOM 595 N N . ILE A 1 73 ? 1.576 4.341 -20.008 1.00 84.00 73 ILE A N 1
ATOM 596 C CA . ILE A 1 73 ? 2.350 5.329 -20.767 1.00 84.00 73 ILE A CA 1
ATOM 597 C C . ILE A 1 73 ? 3.25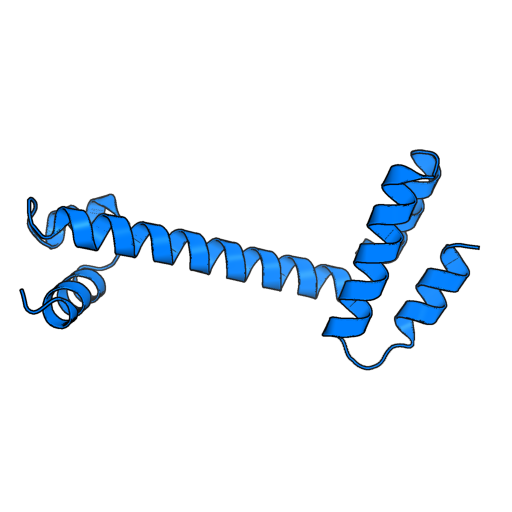3 4.628 -21.789 1.00 84.00 73 ILE A C 1
ATOM 599 O O . ILE A 1 73 ? 3.323 5.071 -22.933 1.00 84.00 73 ILE A O 1
ATOM 603 N N . ALA A 1 74 ? 3.915 3.526 -21.422 1.00 82.75 74 ALA A N 1
ATOM 604 C CA . ALA A 1 74 ? 4.749 2.770 -22.354 1.00 82.75 74 ALA A CA 1
ATOM 605 C C . ALA A 1 74 ? 3.931 2.222 -23.530 1.00 82.75 74 ALA A C 1
ATOM 607 O O . ALA A 1 74 ? 4.337 2.405 -24.674 1.00 82.75 74 ALA A O 1
ATOM 608 N N . LYS A 1 75 ? 2.754 1.641 -23.263 1.00 83.12 75 LYS A N 1
ATOM 609 C CA . LYS A 1 75 ? 1.837 1.121 -24.290 1.00 83.12 75 LYS A CA 1
ATOM 610 C C . LYS A 1 75 ? 1.406 2.198 -25.284 1.00 83.12 75 LYS A C 1
ATOM 612 O O . LYS A 1 75 ? 1.430 1.954 -26.484 1.00 83.12 75 LYS A O 1
ATOM 617 N N . ASN A 1 76 ? 1.086 3.398 -24.799 1.00 83.00 76 ASN A N 1
ATOM 618 C CA . ASN A 1 76 ? 0.716 4.529 -25.655 1.00 83.00 76 ASN A CA 1
ATOM 619 C C . ASN A 1 76 ? 1.895 5.076 -26.478 1.00 83.00 76 ASN A C 1
ATOM 621 O O . ASN A 1 76 ? 1.696 5.609 -27.567 1.00 83.00 76 ASN A O 1
ATOM 625 N N . LEU A 1 77 ? 3.123 4.974 -25.962 1.00 83.25 77 LEU A N 1
ATOM 626 C CA . LEU A 1 77 ? 4.319 5.475 -26.641 1.00 83.25 77 LEU A CA 1
ATOM 627 C C . LEU A 1 77 ? 4.948 4.462 -27.606 1.00 83.25 77 LEU A C 1
ATOM 629 O O . LEU A 1 77 ? 5.703 4.896 -28.473 1.00 83.25 77 LEU A O 1
ATOM 633 N N . LEU A 1 78 ? 4.632 3.163 -27.500 1.00 81.94 78 LEU A N 1
ATOM 634 C CA . LEU A 1 78 ? 5.125 2.109 -28.407 1.00 81.94 78 LEU A CA 1
ATOM 635 C C . LEU A 1 78 ? 4.784 2.376 -29.880 1.00 81.94 78 LEU A C 1
ATOM 637 O O . LEU A 1 78 ? 5.510 1.933 -30.763 1.00 81.94 78 LEU A O 1
ATOM 641 N N . ASP A 1 79 ? 3.724 3.143 -30.139 1.00 78.06 79 ASP A N 1
ATOM 642 C CA . ASP A 1 79 ? 3.292 3.523 -31.487 1.00 78.06 79 ASP A CA 1
ATOM 643 C C . ASP A 1 79 ? 4.027 4.729 -32.081 1.00 78.06 79 ASP A C 1
ATOM 645 O O . ASP A 1 79 ? 3.891 5.014 -33.269 1.00 78.06 79 ASP A O 1
ATOM 649 N N . VAL A 1 80 ? 4.787 5.462 -31.264 1.00 80.19 80 VAL A N 1
ATOM 650 C CA . VAL A 1 80 ? 5.347 6.770 -31.640 1.00 80.19 80 VAL A CA 1
ATOM 651 C C . VAL A 1 80 ? 6.857 6.837 -31.418 1.00 80.19 80 VAL A C 1
ATOM 653 O O . VAL A 1 80 ? 7.551 7.550 -32.141 1.00 80.19 80 VAL A O 1
ATOM 656 N N . LEU A 1 81 ? 7.382 6.116 -30.425 1.00 82.94 81 LEU A N 1
ATOM 657 C CA . LEU A 1 81 ? 8.778 6.181 -30.002 1.00 82.94 81 LEU A CA 1
ATOM 658 C C . LEU A 1 81 ? 9.443 4.796 -29.997 1.00 82.94 81 LEU A C 1
ATOM 660 O O . LEU A 1 81 ? 8.793 3.785 -29.740 1.00 82.94 81 LEU A O 1
ATOM 664 N N . PRO A 1 82 ? 10.765 4.727 -30.221 1.00 83.12 82 PRO A N 1
ATOM 665 C CA . PRO A 1 82 ? 11.511 3.482 -30.100 1.00 83.12 82 PRO A CA 1
ATOM 666 C C . PRO A 1 82 ? 11.634 3.026 -28.633 1.00 83.12 82 PRO A C 1
ATOM 668 O O . PRO A 1 82 ? 11.760 3.836 -27.714 1.00 83.12 82 PRO A O 1
ATOM 671 N N . ILE A 1 83 ? 11.689 1.704 -28.424 1.00 81.25 83 ILE A N 1
ATOM 672 C CA . ILE A 1 83 ? 11.700 1.020 -27.109 1.00 81.25 83 ILE A CA 1
ATOM 673 C C . ILE A 1 83 ? 12.711 1.630 -26.118 1.00 81.25 83 ILE A C 1
ATOM 675 O O . ILE A 1 83 ? 12.400 1.816 -24.940 1.00 81.25 83 ILE A O 1
ATOM 679 N N . HIS A 1 84 ? 13.913 1.986 -26.585 1.00 82.38 84 HIS A N 1
ATOM 680 C CA . HIS A 1 84 ? 14.969 2.557 -25.739 1.00 82.38 84 HIS A CA 1
ATOM 681 C C . HIS A 1 84 ? 14.599 3.929 -25.146 1.00 82.38 84 HIS A C 1
ATOM 683 O O . HIS A 1 84 ? 15.028 4.277 -24.045 1.00 82.38 84 HIS A O 1
ATOM 689 N N . GLU A 1 85 ? 13.801 4.714 -25.867 1.00 81.94 85 GLU A N 1
ATOM 690 C CA . GLU A 1 85 ? 13.410 6.064 -25.476 1.00 81.94 85 GLU A CA 1
ATOM 691 C C . GLU A 1 85 ? 12.201 6.035 -24.535 1.00 81.94 85 GLU A C 1
ATOM 693 O O . GLU A 1 85 ? 12.128 6.813 -23.581 1.00 81.94 85 GLU A O 1
ATOM 698 N N . ILE A 1 86 ? 11.309 5.062 -24.740 1.00 82.56 86 ILE A N 1
ATOM 699 C CA . ILE A 1 86 ? 10.191 4.759 -23.843 1.00 82.56 86 ILE A CA 1
ATOM 700 C C . ILE A 1 86 ? 10.718 4.324 -22.478 1.00 82.56 86 ILE A C 1
ATOM 702 O O . ILE A 1 86 ? 10.341 4.927 -21.477 1.00 82.56 86 ILE A O 1
ATOM 706 N N . ALA A 1 87 ? 11.652 3.368 -22.442 1.00 83.25 87 ALA A N 1
ATOM 707 C CA . ALA A 1 87 ? 12.290 2.886 -21.215 1.00 83.25 87 ALA A CA 1
ATOM 708 C C . ALA A 1 87 ? 12.865 4.041 -20.369 1.00 83.25 87 ALA A C 1
ATOM 710 O O . ALA A 1 87 ? 12.646 4.133 -19.160 1.00 83.25 87 ALA A O 1
ATOM 711 N N . LYS A 1 88 ? 13.521 5.010 -21.021 1.00 83.88 88 LYS A N 1
ATOM 712 C CA . LYS A 1 88 ? 14.080 6.191 -20.349 1.00 83.88 88 LYS A CA 1
ATOM 713 C C . LYS A 1 88 ? 13.008 7.120 -19.762 1.00 83.88 88 LYS A C 1
ATOM 715 O O . LYS A 1 88 ? 13.249 7.735 -18.725 1.00 83.88 88 LYS A O 1
ATOM 720 N N . ARG A 1 89 ? 11.843 7.246 -20.411 1.00 81.88 89 ARG A N 1
ATOM 721 C CA . ARG A 1 89 ? 10.748 8.142 -19.986 1.00 81.88 89 ARG A CA 1
ATOM 722 C C . ARG A 1 89 ? 9.829 7.516 -18.940 1.00 81.88 89 ARG A C 1
ATOM 724 O O . ARG A 1 89 ? 9.388 8.222 -18.039 1.00 81.88 89 ARG A O 1
ATOM 731 N N . THR A 1 90 ? 9.559 6.218 -19.037 1.00 78.75 90 THR A N 1
ATOM 732 C CA . THR A 1 90 ? 8.686 5.488 -18.104 1.00 78.75 90 THR A CA 1
ATOM 733 C C . THR A 1 90 ? 9.442 4.894 -16.920 1.00 78.75 90 THR A C 1
ATOM 735 O O . THR A 1 90 ? 8.813 4.382 -16.000 1.00 78.75 90 THR A O 1
ATOM 738 N N . ARG A 1 91 ? 10.782 4.994 -16.921 1.00 80.88 91 ARG A N 1
ATOM 739 C CA . ARG A 1 91 ? 11.691 4.354 -15.952 1.00 80.88 91 ARG A CA 1
ATOM 740 C C . ARG A 1 91 ? 11.565 2.825 -15.919 1.00 80.88 91 ARG A C 1
ATOM 742 O O . ARG A 1 91 ? 11.986 2.204 -14.948 1.00 80.88 91 ARG A O 1
ATOM 749 N N . LEU A 1 92 ? 11.009 2.234 -16.973 1.00 83.19 92 LEU A N 1
ATOM 750 C CA . LEU A 1 92 ? 10.994 0.791 -17.186 1.00 83.19 92 LEU A CA 1
ATOM 751 C C . LEU A 1 92 ? 12.304 0.350 -17.839 1.00 83.19 92 LEU A C 1
ATOM 753 O O . LEU A 1 92 ? 12.994 1.130 -18.498 1.00 83.19 92 LEU A O 1
ATOM 757 N N . THR A 1 93 ? 12.648 -0.920 -17.689 1.00 85.88 93 THR A N 1
ATOM 758 C CA . THR A 1 93 ? 13.777 -1.506 -18.410 1.00 85.88 93 THR A CA 1
ATOM 759 C C . THR A 1 93 ? 13.426 -1.746 -19.880 1.00 85.88 93 THR A C 1
ATOM 761 O O . THR A 1 93 ? 12.269 -1.931 -20.253 1.00 85.88 93 THR A O 1
ATOM 764 N N . VAL A 1 94 ? 14.445 -1.780 -20.743 1.00 83.81 94 VAL A N 1
ATOM 765 C CA . VAL A 1 94 ? 14.269 -2.083 -22.176 1.00 83.81 94 VAL A CA 1
ATOM 766 C C . VAL A 1 94 ? 13.625 -3.461 -22.380 1.00 83.81 94 VAL A C 1
ATOM 768 O O . VAL A 1 94 ? 12.838 -3.628 -23.305 1.00 83.81 94 VAL A O 1
ATOM 771 N N . ALA A 1 95 ? 13.920 -4.423 -21.499 1.00 83.62 95 ALA A N 1
ATOM 772 C CA . ALA A 1 95 ? 13.312 -5.751 -21.511 1.00 83.62 95 ALA A CA 1
ATOM 773 C C . ALA A 1 95 ? 11.809 -5.697 -21.192 1.00 83.62 95 ALA A C 1
ATOM 775 O O . ALA A 1 95 ? 11.016 -6.223 -21.963 1.00 83.62 95 ALA A O 1
ATOM 776 N N . GLU A 1 96 ? 11.408 -4.984 -20.132 1.00 81.69 96 GLU A N 1
ATOM 777 C CA . GLU A 1 96 ? 9.991 -4.827 -19.769 1.00 81.69 96 GLU A CA 1
ATOM 778 C C . GLU A 1 96 ? 9.185 -4.154 -20.886 1.00 81.69 96 GLU A C 1
ATOM 780 O O . GLU A 1 96 ? 8.085 -4.592 -21.209 1.00 81.69 96 GLU A O 1
ATOM 785 N N . VAL A 1 97 ? 9.738 -3.121 -21.528 1.00 82.94 97 VAL A N 1
ATOM 786 C CA . VAL A 1 97 ? 9.067 -2.460 -22.660 1.00 82.94 97 VAL A CA 1
ATOM 787 C C . VAL A 1 97 ? 9.001 -3.377 -23.891 1.00 82.94 97 VAL A C 1
ATOM 789 O O . VAL A 1 97 ? 8.006 -3.354 -24.612 1.00 82.94 97 VAL A O 1
ATOM 792 N N . ALA A 1 98 ? 10.021 -4.207 -24.130 1.00 82.44 98 ALA A N 1
ATOM 793 C CA . ALA A 1 98 ? 10.021 -5.171 -25.231 1.00 82.44 98 ALA A CA 1
ATOM 794 C C . ALA A 1 98 ? 9.011 -6.311 -25.022 1.00 82.44 98 ALA A C 1
ATOM 796 O O . ALA A 1 98 ? 8.374 -6.746 -25.980 1.00 82.44 98 ALA A O 1
ATOM 797 N N . ASP A 1 99 ? 8.836 -6.782 -23.790 1.00 84.94 99 ASP A N 1
ATOM 798 C CA . ASP A 1 99 ? 7.837 -7.804 -23.477 1.00 84.94 99 ASP A CA 1
ATOM 799 C C . ASP A 1 99 ? 6.410 -7.239 -23.553 1.00 84.94 99 ASP A C 1
ATOM 801 O O . ASP A 1 99 ? 5.524 -7.900 -24.093 1.00 84.94 99 ASP A O 1
ATOM 805 N N . LEU A 1 100 ? 6.206 -5.973 -23.165 1.00 83.75 100 LEU A N 1
ATOM 806 C CA . LEU A 1 100 ? 4.946 -5.257 -23.403 1.00 83.75 100 LEU A CA 1
ATOM 807 C C . LEU A 1 100 ? 4.615 -5.121 -24.899 1.00 83.75 100 LEU A C 1
ATOM 809 O O . LEU A 1 100 ? 3.452 -5.254 -25.276 1.00 83.75 100 LEU A O 1
ATOM 813 N N . ALA A 1 101 ? 5.613 -4.881 -25.756 1.00 77.81 101 ALA A N 1
ATOM 814 C CA . ALA A 1 101 ? 5.412 -4.820 -27.207 1.00 77.81 101 ALA A CA 1
ATOM 815 C C . ALA A 1 101 ? 4.953 -6.174 -27.777 1.00 77.81 101 ALA A C 1
ATOM 817 O O . ALA A 1 101 ? 3.966 -6.234 -28.513 1.00 77.81 101 ALA A O 1
ATOM 818 N N . LYS A 1 102 ? 5.587 -7.271 -27.332 1.00 82.62 102 LYS A N 1
ATOM 819 C CA . LYS A 1 102 ? 5.194 -8.639 -27.705 1.00 82.62 102 LYS A CA 1
ATOM 820 C C . LYS A 1 102 ? 3.779 -8.989 -27.245 1.00 82.62 102 LYS A C 1
ATOM 822 O O . LYS A 1 102 ? 3.033 -9.581 -28.019 1.00 82.62 102 LYS A O 1
ATOM 827 N N . GLU A 1 103 ? 3.392 -8.623 -26.020 1.00 79.88 103 GLU A N 1
ATOM 828 C CA . GLU A 1 103 ? 2.024 -8.833 -25.514 1.00 79.88 103 GLU A CA 1
ATOM 829 C C . GLU A 1 103 ? 0.973 -8.061 -26.322 1.00 79.88 103 GLU A C 1
ATOM 831 O O . GLU A 1 103 ? -0.150 -8.534 -26.490 1.00 79.88 103 GLU A O 1
ATOM 836 N N . MET A 1 104 ? 1.329 -6.884 -26.841 1.00 73.19 104 MET A N 1
ATOM 837 C CA . MET A 1 104 ? 0.455 -6.079 -27.700 1.00 73.19 104 MET A CA 1
ATOM 838 C C . MET A 1 104 ? 0.433 -6.544 -29.163 1.00 73.19 104 MET A C 1
ATOM 840 O O . MET A 1 104 ? -0.313 -5.973 -29.960 1.00 73.19 104 MET A O 1
ATOM 844 N N . GLY A 1 105 ? 1.213 -7.571 -29.519 1.00 64.88 105 GLY A N 1
ATOM 845 C CA . GLY A 1 105 ? 1.292 -8.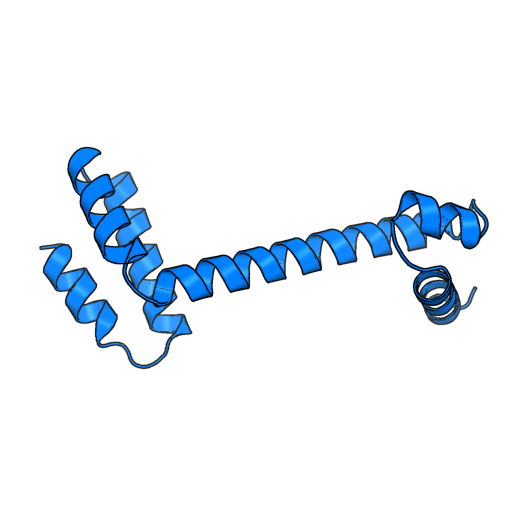103 -30.879 1.00 64.88 105 GLY A CA 1
ATOM 846 C C . GLY A 1 105 ? 1.915 -7.132 -31.886 1.00 64.88 105 GLY A C 1
ATOM 847 O O . GLY A 1 105 ? 1.552 -7.185 -33.062 1.00 64.88 105 GLY A O 1
ATOM 848 N N . LYS A 1 106 ? 2.798 -6.236 -31.424 1.00 57.38 106 LYS A N 1
ATOM 849 C CA . LYS A 1 106 ? 3.512 -5.245 -32.243 1.00 57.38 106 LYS A CA 1
ATOM 850 C C . LYS A 1 106 ? 5.003 -5.548 -32.332 1.00 57.38 106 LYS A C 1
ATOM 852 O O . LYS A 1 106 ? 5.574 -6.042 -31.333 1.00 57.38 106 LYS A O 1
#

Organism: NCBI:txid575256

Sequence (106 aa):
MIEKTIELAKEIRDEPTQLHVIAGILTATDKFIDEEYAKKVKEWIKMTKVIRLFEQEKEEAVKEAEKQKAIEIAKNLLDVLPIHEIAKRTRLTVAEVADLAKEMGK